Protein AF-A0A6B3I9L2-F1 (afdb_monomer_lite)

Sequence (89 aa):
LEGAGVTELPTGWGAPEPGAAATAARTGLRVAMAELVALFDTPFLAQTGLVEARVVRRALRGAADGDPLPVDGLTQLVSVELWLRRLAT

Secondary structure (DSSP, 8-state):
-GGGT---PPTTTTPPPTTHHHHHHHHHHHHTHHHHHHHTSS-HHHHTTSS-HHHHHHHHHHHHHT-S--HHHHHHHHHHHHHHHHH--

Foldseek 3Di:
DVVVVCPDDPPCVVPDDVCPVLVVLLVVLVVCLVVVLVLLPPFPCVVVVNDDSVVLNVLSVCSNVPNPDDSVVNVVVSVVSVVVVVVVD

pLDDT: mean 91.02, std 8.09, range [59.19, 98.0]

Radius of gyration: 18.61 Å; chains: 1; bounding box: 39×41×43 Å

Structure (mmCIF, N/CA/C/O backbone):
data_AF-A0A6B3I9L2-F1
#
_entry.id   AF-A0A6B3I9L2-F1
#
loop_
_atom_site.group_PDB
_atom_site.id
_atom_site.type_symbol
_atom_site.label_atom_id
_atom_site.label_alt_id
_atom_site.label_comp_id
_atom_site.label_asym_id
_atom_site.label_entity_id
_atom_site.label_seq_id
_atom_site.pdbx_PDB_ins_code
_atom_site.Cartn_x
_atom_site.Cartn_y
_atom_site.Cartn_z
_atom_site.occupancy
_atom_site.B_iso_or_equiv
_atom_site.auth_seq_id
_atom_site.auth_comp_id
_atom_site.auth_asym_id
_atom_site.auth_atom_id
_atom_site.pdbx_PDB_model_num
ATOM 1 N N . LEU A 1 1 ? 26.372 -23.604 -13.449 1.00 60.56 1 LEU A N 1
ATOM 2 C CA . LEU A 1 1 ? 25.887 -23.512 -14.847 1.00 60.56 1 LEU A CA 1
ATOM 3 C C . LEU A 1 1 ? 26.727 -24.376 -15.795 1.00 60.56 1 LEU A C 1
ATOM 5 O O . LEU A 1 1 ? 26.143 -24.985 -16.679 1.00 60.56 1 LEU A O 1
ATOM 9 N N . GLU A 1 2 ? 28.027 -24.569 -15.537 1.00 59.19 2 GLU A N 1
ATOM 10 C CA . GLU A 1 2 ? 28.867 -25.548 -16.262 1.00 59.19 2 GLU A CA 1
ATOM 11 C C . GLU A 1 2 ? 28.338 -26.994 -16.186 1.00 59.19 2 GLU A C 1
ATOM 13 O O . GLU A 1 2 ? 28.298 -27.690 -17.194 1.00 59.19 2 GLU A O 1
ATOM 18 N N . GLY A 1 3 ? 27.807 -27.424 -15.032 1.00 69.06 3 GLY A N 1
ATOM 19 C CA . GLY A 1 3 ? 27.143 -28.733 -14.886 1.00 69.06 3 GLY A CA 1
ATOM 20 C C . GLY A 1 3 ? 25.812 -28.884 -15.645 1.00 69.06 3 GLY A C 1
ATOM 21 O O . GLY A 1 3 ? 25.284 -29.986 -15.723 1.00 69.06 3 GLY A O 1
ATOM 22 N N . ALA A 1 4 ? 25.278 -27.794 -16.211 1.00 77.50 4 ALA A N 1
ATOM 23 C CA . ALA A 1 4 ? 24.119 -27.791 -17.109 1.00 77.50 4 ALA A CA 1
ATOM 24 C C . ALA A 1 4 ? 24.528 -27.637 -18.591 1.00 77.50 4 ALA A C 1
ATOM 26 O O . ALA A 1 4 ? 23.666 -27.441 -19.443 1.00 77.50 4 ALA A O 1
ATOM 27 N N . GLY A 1 5 ? 25.831 -27.694 -18.903 1.00 78.50 5 GLY A N 1
ATOM 28 C CA . GLY A 1 5 ? 26.364 -27.550 -20.261 1.00 78.50 5 GLY A CA 1
ATOM 29 C C . GLY A 1 5 ? 26.483 -26.108 -20.766 1.00 78.50 5 GLY A C 1
ATOM 30 O O . GLY A 1 5 ? 26.828 -25.904 -21.926 1.00 78.50 5 GLY A O 1
ATOM 31 N N . VAL A 1 6 ? 26.227 -25.098 -19.926 1.00 76.25 6 VAL A N 1
ATOM 32 C CA . VAL A 1 6 ? 26.370 -23.684 -20.311 1.00 76.25 6 VAL A CA 1
ATOM 33 C C . VAL A 1 6 ? 27.832 -23.273 -20.151 1.00 76.25 6 VAL A C 1
ATOM 35 O O . VAL A 1 6 ? 28.306 -23.104 -19.028 1.00 76.25 6 VAL A O 1
ATOM 38 N N . THR A 1 7 ? 28.540 -23.167 -21.278 1.00 79.44 7 THR A N 1
ATOM 39 C CA . THR A 1 7 ? 29.990 -22.904 -21.347 1.00 79.44 7 THR A CA 1
ATOM 40 C C . THR A 1 7 ? 30.323 -21.412 -21.377 1.00 79.44 7 THR A C 1
ATOM 42 O O . THR A 1 7 ? 31.335 -21.010 -20.821 1.00 79.44 7 THR A O 1
ATOM 45 N N . GLU A 1 8 ? 29.446 -20.584 -21.948 1.00 82.75 8 GLU A N 1
ATOM 46 C CA . GLU A 1 8 ? 29.492 -19.123 -21.832 1.00 82.75 8 GLU A CA 1
ATOM 47 C C . GLU A 1 8 ? 28.072 -18.550 -21.744 1.00 82.75 8 GLU A C 1
ATOM 49 O O . GLU A 1 8 ? 27.118 -19.100 -22.299 1.00 82.75 8 GLU A O 1
ATOM 54 N N . LEU A 1 9 ? 27.932 -17.439 -21.020 1.00 81.50 9 LEU A N 1
ATOM 55 C CA . LEU A 1 9 ? 26.693 -16.667 -20.931 1.00 81.50 9 LEU A CA 1
ATOM 56 C C . LEU A 1 9 ? 26.739 -15.542 -21.981 1.00 81.50 9 LEU A C 1
ATOM 58 O O . LEU A 1 9 ? 27.788 -14.907 -22.104 1.00 81.50 9 LEU A O 1
ATOM 62 N N . PRO A 1 10 ? 25.643 -15.230 -22.705 1.00 84.00 10 PRO A N 1
ATOM 63 C CA . PRO A 1 10 ? 25.629 -14.084 -23.599 1.00 84.00 10 PRO A CA 1
ATOM 64 C C . PRO A 1 10 ? 25.913 -12.777 -22.860 1.00 84.00 10 PRO A C 1
ATOM 66 O O . PRO A 1 10 ? 25.558 -12.606 -21.688 1.00 84.00 10 PRO A O 1
ATOM 69 N N . THR A 1 11 ? 26.515 -11.832 -23.578 1.00 83.81 11 THR A N 1
ATOM 70 C CA . THR A 1 11 ? 26.783 -10.484 -23.076 1.00 83.81 11 THR A CA 1
ATOM 71 C C . THR A 1 11 ? 25.502 -9.865 -22.519 1.00 83.81 11 THR A C 1
ATOM 73 O O . THR A 1 11 ? 24.498 -9.766 -23.221 1.00 83.81 11 THR A O 1
ATOM 76 N N . GLY A 1 12 ? 25.539 -9.447 -21.252 1.00 81.44 12 GLY A N 1
ATOM 77 C CA . GLY A 1 12 ? 24.387 -8.854 -20.570 1.00 81.44 12 GLY A CA 1
ATOM 78 C C . GLY A 1 12 ? 23.491 -9.840 -19.812 1.00 81.44 12 GLY A C 1
ATOM 79 O O . GLY A 1 12 ? 22.504 -9.400 -19.225 1.00 81.44 12 GLY A O 1
ATOM 80 N N . TRP A 1 13 ? 23.813 -11.141 -19.745 1.00 83.38 13 TRP A N 1
ATOM 81 C CA . TRP A 1 13 ? 23.071 -12.064 -18.874 1.00 83.38 13 TRP A CA 1
ATOM 82 C C . TRP A 1 13 ? 23.145 -11.590 -17.418 1.00 83.38 13 TRP A C 1
ATOM 84 O O . TRP A 1 13 ? 24.217 -11.508 -16.823 1.00 83.38 13 TRP A O 1
ATOM 94 N N . GLY A 1 14 ? 21.982 -11.291 -16.835 1.00 81.69 14 GLY A N 1
ATOM 95 C CA . GLY A 1 14 ? 21.870 -10.857 -15.442 1.00 81.69 14 GLY A CA 1
ATOM 96 C C . GLY A 1 14 ? 22.202 -9.381 -15.236 1.00 81.69 14 GLY A C 1
ATOM 97 O O . GLY A 1 14 ? 22.163 -8.913 -14.099 1.00 81.69 14 GLY A O 1
ATOM 98 N N . ALA A 1 15 ? 22.492 -8.637 -16.311 1.00 86.19 15 ALA A N 1
ATOM 99 C CA . ALA A 1 15 ? 22.597 -7.191 -16.233 1.00 86.19 15 ALA A CA 1
ATOM 100 C C . ALA A 1 15 ? 21.226 -6.604 -15.847 1.00 86.19 15 ALA A C 1
A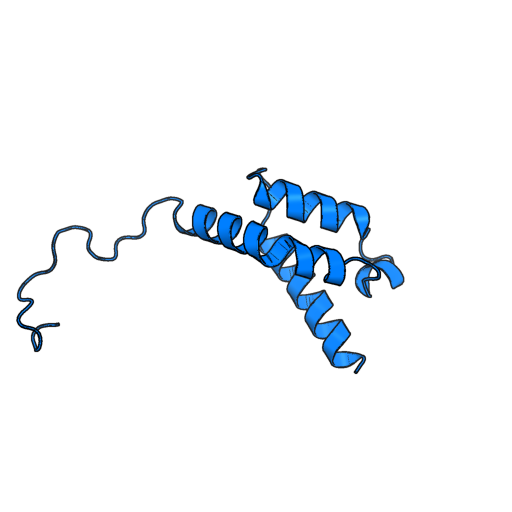TOM 102 O O . ALA A 1 15 ? 20.206 -6.998 -16.422 1.00 86.19 15 ALA A O 1
ATOM 103 N N . PRO A 1 16 ? 21.169 -5.685 -14.868 1.00 80.06 16 PRO A N 1
ATOM 104 C CA . PRO A 1 16 ? 19.918 -5.054 -14.488 1.00 80.06 16 PRO A CA 1
ATOM 105 C C . PRO A 1 16 ? 19.397 -4.195 -15.644 1.00 80.06 16 PRO A C 1
ATOM 107 O O . PRO A 1 16 ? 20.060 -3.261 -16.088 1.00 80.06 16 PRO A O 1
ATOM 110 N N . GLU A 1 17 ? 18.184 -4.499 -16.098 1.00 83.25 17 GLU A N 1
ATOM 111 C CA . GLU A 1 17 ? 17.431 -3.657 -17.028 1.00 83.25 17 GLU A CA 1
ATOM 112 C C . GLU A 1 17 ? 17.072 -2.325 -16.338 1.00 83.25 17 GLU A C 1
ATOM 114 O O . GLU A 1 17 ? 16.401 -2.333 -15.290 1.00 83.25 17 GLU A O 1
ATOM 119 N N . PRO A 1 18 ? 17.497 -1.168 -16.882 1.00 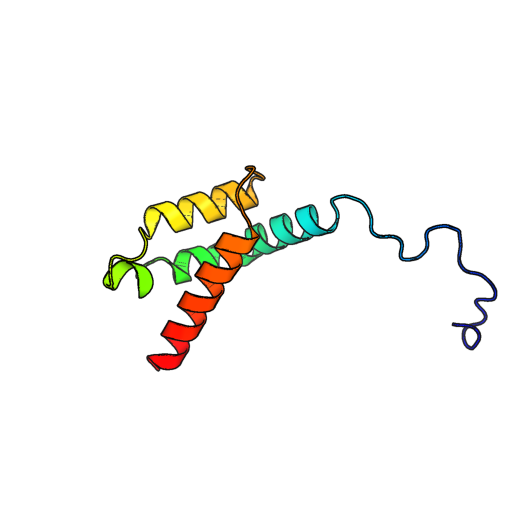82.50 18 PRO A N 1
ATOM 120 C CA . PRO A 1 18 ? 17.155 0.131 -16.319 1.00 82.50 18 PRO A CA 1
ATOM 121 C C . PRO A 1 18 ? 15.636 0.295 -16.188 1.00 82.50 18 PRO A C 1
ATOM 123 O O . PRO A 1 18 ? 14.887 0.186 -17.152 1.00 82.50 18 PRO A O 1
ATOM 126 N N . GLY A 1 19 ? 15.154 0.560 -14.972 1.00 83.44 19 GLY A N 1
ATOM 127 C CA . GLY A 1 19 ? 13.724 0.759 -14.714 1.00 83.44 19 GLY A CA 1
ATOM 128 C C . GLY A 1 19 ? 12.889 -0.520 -14.558 1.00 83.44 19 GLY A C 1
ATOM 129 O O . GLY A 1 19 ? 11.696 -0.414 -14.246 1.00 83.44 19 GLY A O 1
ATOM 130 N N . ALA A 1 20 ? 13.480 -1.717 -14.673 1.00 87.19 20 ALA A N 1
ATOM 131 C CA . ALA A 1 20 ? 12.787 -2.974 -14.374 1.00 87.19 20 ALA A CA 1
ATOM 132 C C . ALA A 1 20 ? 12.279 -3.010 -12.923 1.00 87.19 20 ALA A C 1
ATOM 134 O O . ALA A 1 20 ? 11.115 -3.327 -12.682 1.00 87.19 20 ALA A O 1
ATOM 135 N N . ALA A 1 21 ? 13.107 -2.577 -11.965 1.00 86.38 21 ALA A N 1
ATOM 136 C CA . ALA A 1 21 ? 12.731 -2.491 -10.552 1.00 86.38 21 ALA A CA 1
ATOM 137 C C . ALA A 1 21 ? 11.542 -1.542 -10.314 1.00 86.38 21 ALA A C 1
ATOM 139 O 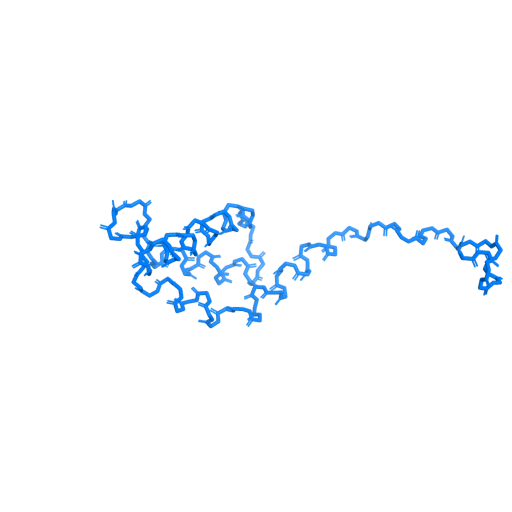O . ALA A 1 21 ? 10.583 -1.905 -9.637 1.00 86.38 21 ALA A O 1
ATOM 140 N N . ALA A 1 22 ? 11.551 -0.355 -10.932 1.00 87.69 22 ALA A N 1
ATOM 141 C CA . ALA A 1 22 ? 10.450 0.603 -10.818 1.00 87.69 22 ALA A CA 1
ATOM 142 C C . ALA A 1 22 ? 9.146 0.058 -11.426 1.00 87.69 22 ALA A C 1
ATOM 144 O O . ALA A 1 22 ? 8.058 0.286 -10.899 1.00 87.69 22 ALA A O 1
ATOM 145 N N . THR A 1 23 ? 9.243 -0.688 -12.529 1.00 90.88 23 THR A N 1
ATOM 146 C CA . THR A 1 23 ? 8.086 -1.318 -13.181 1.00 90.88 23 THR A CA 1
ATOM 147 C C . THR A 1 23 ? 7.525 -2.473 -12.353 1.00 90.88 23 THR A C 1
ATOM 149 O O . THR A 1 23 ? 6.303 -2.580 -12.205 1.00 90.88 23 THR A O 1
ATOM 152 N N . ALA A 1 24 ? 8.393 -3.292 -11.756 1.00 91.50 24 ALA A N 1
ATOM 153 C CA . ALA A 1 24 ? 8.001 -4.341 -10.822 1.00 91.50 24 ALA A CA 1
ATOM 154 C C . ALA A 1 24 ? 7.314 -3.753 -9.579 1.00 91.50 24 ALA A C 1
ATOM 156 O O . ALA A 1 24 ? 6.225 -4.200 -9.224 1.00 91.50 24 ALA A O 1
ATOM 157 N N . ALA A 1 25 ? 7.879 -2.695 -8.985 1.00 90.50 25 ALA A N 1
ATOM 158 C CA . ALA A 1 25 ? 7.300 -2.007 -7.832 1.00 90.50 25 ALA A CA 1
ATOM 159 C C . ALA A 1 25 ? 5.896 -1.456 -8.132 1.00 90.50 25 ALA A C 1
ATOM 161 O O . ALA A 1 25 ? 4.953 -1.741 -7.396 1.00 90.50 25 ALA A O 1
ATOM 162 N N . ARG A 1 26 ? 5.721 -0.745 -9.256 1.00 93.38 26 ARG A N 1
ATOM 163 C CA . ARG A 1 26 ? 4.405 -0.248 -9.702 1.00 93.38 26 ARG A CA 1
ATOM 164 C C . ARG A 1 26 ? 3.393 -1.374 -9.897 1.00 93.38 26 ARG A C 1
ATOM 166 O O . ARG A 1 26 ? 2.233 -1.244 -9.518 1.00 93.38 26 ARG A O 1
ATOM 173 N N . THR A 1 27 ? 3.830 -2.484 -10.484 1.00 95.12 27 THR A N 1
ATOM 174 C CA . THR A 1 27 ? 2.968 -3.649 -10.715 1.00 95.12 27 THR A CA 1
ATOM 175 C C . THR A 1 27 ? 2.540 -4.285 -9.397 1.00 95.12 27 THR A C 1
ATOM 177 O O . THR A 1 27 ? 1.345 -4.483 -9.189 1.00 95.12 27 THR A O 1
ATOM 180 N N . GLY A 1 28 ? 3.478 -4.524 -8.478 1.00 93.69 28 GLY A N 1
ATOM 181 C CA . GLY A 1 28 ? 3.173 -5.034 -7.141 1.00 93.69 28 GLY A CA 1
ATOM 182 C C . GLY A 1 28 ? 2.223 -4.116 -6.372 1.00 93.69 28 GLY A C 1
ATOM 183 O O . GLY A 1 28 ? 1.266 -4.589 -5.767 1.00 93.69 28 GLY A O 1
ATOM 184 N N . LEU A 1 29 ? 2.414 -2.799 -6.477 1.00 94.69 29 LEU A N 1
ATOM 185 C CA . LEU A 1 29 ? 1.552 -1.814 -5.832 1.00 94.69 29 LEU A CA 1
ATOM 186 C C . LEU A 1 29 ? 0.113 -1.848 -6.367 1.00 94.69 29 LEU A C 1
ATOM 188 O O . LEU A 1 29 ? -0.827 -1.773 -5.581 1.00 94.69 29 LEU A O 1
ATOM 192 N N . ARG A 1 30 ? -0.077 -2.017 -7.685 1.00 96.25 30 ARG A N 1
ATOM 193 C CA . ARG A 1 30 ? -1.415 -2.206 -8.278 1.00 96.25 30 ARG A CA 1
ATOM 194 C C . ARG A 1 30 ? -2.077 -3.493 -7.798 1.00 96.25 30 ARG A C 1
ATOM 196 O O . ARG A 1 30 ? -3.263 -3.470 -7.489 1.00 96.25 30 ARG A O 1
ATOM 203 N N . VAL A 1 31 ? -1.317 -4.586 -7.712 1.00 98.00 31 VAL A N 1
ATOM 204 C CA . VAL A 1 31 ? -1.818 -5.882 -7.227 1.00 98.00 31 VAL A CA 1
ATOM 205 C C . VAL A 1 31 ? -2.251 -5.790 -5.761 1.00 98.00 31 VAL A C 1
ATOM 207 O O . VAL A 1 31 ? -3.345 -6.225 -5.421 1.00 98.00 31 VAL A O 1
ATOM 210 N N . ALA A 1 32 ? -1.440 -5.166 -4.906 1.00 96.88 32 ALA A N 1
ATOM 211 C CA . ALA A 1 32 ? -1.698 -5.059 -3.469 1.00 96.88 32 ALA A CA 1
ATOM 212 C C . ALA A 1 32 ? -2.642 -3.902 -3.077 1.00 96.88 32 ALA A C 1
ATOM 214 O O . ALA A 1 32 ? -2.912 -3.699 -1.894 1.00 96.88 32 ALA A O 1
ATOM 215 N N . MET A 1 33 ? -3.142 -3.111 -4.035 1.00 97.00 33 MET A N 1
ATOM 216 C CA . MET A 1 33 ? -3.812 -1.835 -3.750 1.00 97.00 33 MET A CA 1
ATOM 217 C C . MET A 1 33 ? -5.021 -1.973 -2.818 1.00 97.00 33 MET A C 1
ATOM 219 O O . MET A 1 33 ? -5.209 -1.140 -1.934 1.00 97.00 33 MET A O 1
ATOM 223 N N . ALA A 1 34 ? -5.838 -3.014 -2.996 1.00 97.06 34 ALA A N 1
ATOM 224 C CA . ALA A 1 34 ? -7.012 -3.238 -2.153 1.00 97.06 34 ALA A CA 1
ATOM 225 C C . ALA A 1 34 ? -6.620 -3.479 -0.684 1.00 97.06 34 ALA A C 1
ATOM 227 O O . ALA A 1 34 ? -7.182 -2.855 0.215 1.00 97.06 34 ALA A O 1
ATOM 228 N N . GLU A 1 35 ? -5.610 -4.320 -0.449 1.00 96.88 35 GLU A N 1
ATOM 229 C CA . GLU A 1 35 ? -5.089 -4.618 0.889 1.00 96.88 35 GLU A CA 1
ATOM 230 C C . GLU A 1 35 ? -4.434 -3.391 1.523 1.00 96.88 35 GLU A C 1
ATOM 232 O O .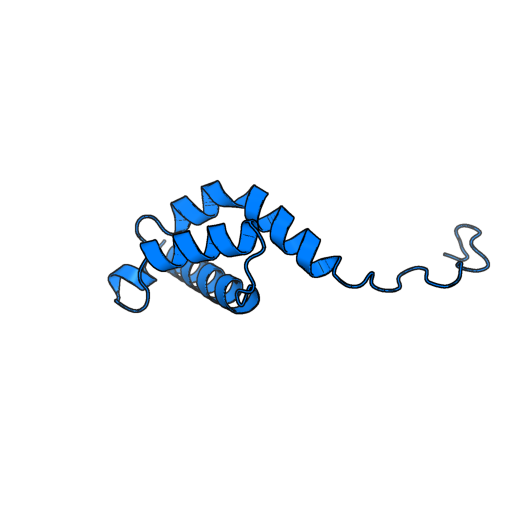 GLU A 1 35 ? -4.660 -3.098 2.695 1.00 96.88 35 GLU A O 1
ATOM 237 N N . LEU A 1 36 ? -3.674 -2.622 0.742 1.00 96.44 36 LEU A N 1
ATOM 238 C CA . LEU A 1 36 ? -3.036 -1.396 1.215 1.00 96.44 36 LEU A CA 1
ATOM 239 C C . LEU A 1 36 ? -4.059 -0.305 1.548 1.00 96.44 36 LEU A C 1
ATOM 241 O O . LEU A 1 36 ? -3.895 0.412 2.530 1.00 96.44 36 LEU A O 1
ATOM 245 N N . VAL A 1 37 ? -5.138 -0.174 0.777 1.00 95.06 37 VAL A N 1
ATOM 246 C CA . VAL A 1 37 ? -6.233 0.742 1.123 1.00 95.06 37 VAL A CA 1
ATOM 247 C C . VAL A 1 37 ? -6.878 0.323 2.444 1.00 95.06 37 VAL A C 1
ATOM 249 O O . VAL A 1 37 ? -6.998 1.172 3.325 1.00 95.06 37 VAL A O 1
ATOM 252 N N . ALA A 1 38 ? -7.187 -0.966 2.618 1.00 96.00 38 ALA A N 1
ATOM 253 C CA . ALA A 1 38 ? -7.753 -1.500 3.859 1.00 96.00 38 ALA A CA 1
ATOM 254 C C . ALA A 1 38 ? -6.806 -1.333 5.066 1.00 96.00 38 ALA A C 1
ATOM 256 O O . ALA A 1 38 ? -7.231 -1.027 6.186 1.00 96.00 38 ALA A O 1
ATOM 257 N N . LEU A 1 39 ? -5.495 -1.468 4.848 1.00 95.88 39 LEU A N 1
ATOM 258 C CA . LEU A 1 39 ? -4.467 -1.203 5.856 1.00 95.88 39 LEU A CA 1
ATOM 259 C C . LEU A 1 39 ? -4.524 0.250 6.359 1.00 95.88 39 LEU A C 1
ATOM 261 O O . LEU A 1 39 ? -4.315 0.509 7.544 1.00 95.88 39 LEU A O 1
ATOM 265 N N . PHE A 1 40 ? -4.863 1.194 5.484 1.00 96.75 40 PHE A N 1
ATOM 266 C CA . PHE A 1 40 ? -4.968 2.611 5.818 1.00 96.75 40 PHE A CA 1
ATOM 267 C C . PHE A 1 40 ? -6.404 3.100 6.016 1.00 96.75 40 PHE A C 1
ATOM 269 O O . PHE A 1 40 ? -6.610 4.309 5.975 1.00 96.75 40 PHE A O 1
ATOM 276 N N . ASP A 1 41 ? -7.396 2.240 6.262 1.00 95.38 41 ASP A N 1
ATOM 277 C CA . ASP A 1 41 ? -8.757 2.700 6.585 1.00 95.38 41 ASP A CA 1
ATOM 278 C C . ASP A 1 41 ? -8.821 3.381 7.962 1.00 95.38 41 ASP A C 1
ATOM 280 O O . ASP A 1 41 ? -9.262 4.528 8.062 1.00 95.38 41 ASP A O 1
ATOM 284 N N . THR A 1 42 ? -8.281 2.730 8.996 1.00 95.12 42 THR A N 1
ATOM 285 C CA . THR A 1 42 ? -8.132 3.266 10.365 1.00 95.12 42 THR A CA 1
ATOM 286 C C . THR A 1 42 ? -6.706 3.054 10.893 1.00 95.12 42 THR A C 1
ATOM 288 O O . THR A 1 42 ? -6.507 2.307 11.853 1.00 95.12 42 THR A O 1
ATOM 291 N N . PRO A 1 43 ? -5.686 3.660 10.260 1.00 96.25 43 PRO A N 1
ATOM 292 C CA . PRO A 1 43 ? -4.294 3.352 10.560 1.00 96.25 43 PRO A CA 1
ATOM 293 C C . PRO A 1 43 ? -3.890 3.911 11.926 1.00 96.25 43 PRO A C 1
ATOM 295 O O . PRO A 1 43 ? -4.264 5.037 12.271 1.00 96.25 43 PRO A O 1
ATOM 298 N N . PHE A 1 44 ? -3.098 3.154 12.686 1.00 96.56 44 PHE A N 1
ATOM 299 C CA . PHE A 1 44 ? -2.572 3.584 13.987 1.00 96.56 44 PHE A CA 1
ATOM 300 C C . PHE A 1 44 ? -1.798 4.896 13.868 1.00 96.56 44 PHE A C 1
ATOM 302 O O . PHE A 1 44 ? -1.969 5.796 14.689 1.00 96.56 44 PHE A O 1
ATOM 309 N N . LEU A 1 45 ? -1.020 5.048 12.795 1.00 96.19 45 LEU A N 1
ATOM 310 C CA . LEU A 1 45 ? -0.275 6.278 12.526 1.00 96.19 45 LEU A CA 1
ATOM 311 C C . LEU A 1 45 ? -1.175 7.518 12.366 1.00 96.19 45 LEU A C 1
ATOM 313 O O . LEU A 1 45 ? -0.742 8.627 12.670 1.00 96.19 45 LEU A O 1
ATOM 317 N N . ALA A 1 46 ? -2.422 7.370 11.902 1.00 97.19 46 ALA A N 1
ATOM 318 C CA . ALA A 1 46 ? -3.351 8.504 11.844 1.00 97.19 46 ALA A CA 1
ATOM 319 C C . ALA A 1 46 ? -4.018 8.777 13.193 1.00 97.19 46 ALA A C 1
ATOM 321 O O . ALA A 1 46 ? -4.283 9.9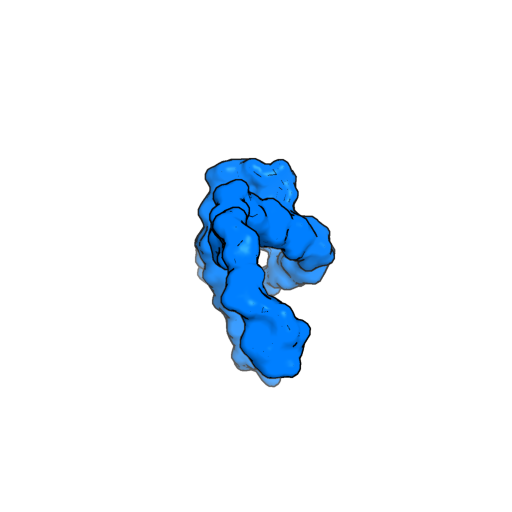32 13.517 1.00 97.19 46 ALA A O 1
ATOM 322 N N . GLN A 1 47 ? -4.254 7.739 13.997 1.00 95.62 47 GLN A N 1
ATOM 323 C CA . GLN A 1 47 ? -4.807 7.889 15.347 1.00 95.62 47 GLN A CA 1
ATOM 324 C C . GLN A 1 47 ? -3.859 8.672 16.268 1.00 95.62 47 GLN A C 1
ATOM 326 O O . GLN A 1 47 ? -4.312 9.390 17.154 1.00 95.62 47 GLN A O 1
ATOM 331 N N . THR A 1 48 ? -2.550 8.584 16.026 1.00 95.12 48 THR A N 1
ATOM 332 C CA . THR A 1 48 ? -1.519 9.354 16.740 1.00 95.12 48 THR A CA 1
ATOM 333 C C . THR A 1 48 ? -1.222 10.719 16.111 1.00 95.12 48 THR A C 1
ATOM 335 O O . THR A 1 48 ? -0.388 11.458 16.627 1.00 95.12 48 THR A O 1
ATOM 338 N N . GLY A 1 49 ? -1.882 11.071 15.002 1.00 95.62 49 GLY A N 1
ATOM 339 C CA . GLY A 1 49 ? -1.666 12.333 14.290 1.00 95.62 49 GLY A CA 1
ATOM 340 C C . GLY A 1 49 ? -0.355 12.412 13.498 1.00 95.62 49 GLY A C 1
ATOM 341 O O . GLY A 1 49 ? 0.005 13.496 13.047 1.00 95.62 49 GLY A O 1
ATOM 342 N N . LEU A 1 50 ? 0.359 11.295 13.306 1.00 96.12 50 LEU A N 1
ATOM 343 C CA . LEU A 1 50 ? 1.625 11.265 12.562 1.00 96.12 50 LEU A CA 1
ATOM 344 C C . LEU A 1 50 ? 1.423 11.339 11.046 1.00 96.12 50 LEU A C 1
ATOM 346 O O . LEU A 1 50 ? 2.294 11.832 10.331 1.00 96.12 50 LEU A O 1
ATOM 350 N N . VAL A 1 51 ? 0.296 10.829 10.541 1.00 96.69 51 VAL A N 1
ATOM 351 C CA . VAL A 1 51 ? -0.020 10.830 9.107 1.00 96.69 51 VAL A CA 1
ATOM 352 C C . VAL A 1 51 ? -1.500 11.090 8.859 1.00 96.69 51 VAL A C 1
ATOM 354 O O . VAL A 1 51 ? -2.363 10.766 9.672 1.00 96.69 51 VAL A O 1
ATOM 357 N N . GLU A 1 52 ? -1.820 11.586 7.668 1.00 96.94 52 GLU A N 1
ATOM 358 C CA . GLU A 1 52 ? -3.197 11.646 7.190 1.00 96.94 52 GLU A CA 1
ATOM 359 C C . GLU A 1 52 ? -3.528 10.426 6.323 1.00 96.94 52 GLU A C 1
ATOM 361 O O . GLU A 1 52 ? -3.023 10.288 5.207 1.00 96.94 52 GLU A O 1
ATOM 366 N N . ALA A 1 53 ? -4.451 9.575 6.781 1.00 96.31 53 ALA A N 1
ATOM 367 C CA . ALA A 1 53 ? -4.833 8.345 6.076 1.00 96.31 53 ALA A CA 1
ATOM 368 C C . ALA A 1 53 ? -5.233 8.585 4.605 1.00 96.31 53 ALA A C 1
ATOM 370 O O . ALA A 1 53 ? -4.831 7.853 3.700 1.00 96.31 53 ALA A O 1
ATOM 371 N N . ARG A 1 54 ? -5.978 9.666 4.333 1.00 96.69 54 ARG A N 1
ATOM 372 C CA . ARG A 1 54 ? -6.376 10.052 2.967 1.00 96.69 54 ARG A CA 1
ATOM 373 C C . ARG A 1 54 ? -5.183 10.400 2.070 1.00 96.69 54 ARG A C 1
ATOM 375 O O . ARG A 1 54 ? -5.213 10.079 0.885 1.00 96.69 54 ARG A O 1
ATOM 382 N N . VAL A 1 55 ? -4.156 11.046 2.628 1.00 96.88 55 VAL A N 1
ATOM 383 C CA . VAL A 1 55 ? -2.959 11.477 1.894 1.00 96.88 55 VAL A CA 1
ATOM 384 C C . VAL A 1 55 ? -2.125 10.256 1.542 1.00 96.88 55 VAL A C 1
ATOM 386 O O . VAL A 1 55 ? -1.729 10.112 0.390 1.00 96.88 55 VAL A O 1
ATOM 389 N N . VAL A 1 56 ? -1.961 9.327 2.487 1.00 96.62 56 VAL A N 1
ATOM 390 C CA . VAL A 1 56 ? -1.264 8.058 2.243 1.00 96.62 56 VAL A CA 1
ATOM 391 C C . VAL A 1 56 ? -1.973 7.248 1.155 1.00 96.62 56 VAL A C 1
ATOM 393 O O . VAL A 1 56 ? -1.339 6.856 0.180 1.00 96.62 56 VAL A O 1
ATOM 396 N N . ARG A 1 57 ? -3.301 7.073 1.238 1.00 96.62 57 ARG A N 1
ATOM 397 C CA . ARG A 1 57 ? -4.072 6.368 0.193 1.00 96.62 57 ARG A CA 1
ATOM 398 C C . ARG A 1 57 ? -3.951 7.030 -1.181 1.00 96.62 57 ARG A C 1
ATOM 400 O O . ARG A 1 57 ? -3.878 6.333 -2.190 1.00 96.62 57 ARG A O 1
ATOM 407 N N . ARG A 1 58 ? -3.927 8.366 -1.240 1.00 97.00 58 ARG A N 1
ATOM 408 C CA . ARG A 1 58 ? -3.698 9.102 -2.492 1.00 97.00 58 ARG A CA 1
ATOM 409 C C . ARG A 1 58 ? -2.290 8.856 -3.031 1.00 97.00 58 ARG A C 1
ATOM 411 O O . ARG A 1 58 ? -2.155 8.598 -4.220 1.00 97.00 58 ARG A O 1
ATOM 418 N N . ALA A 1 59 ? -1.275 8.908 -2.174 1.00 96.25 59 ALA A N 1
ATOM 419 C CA . ALA A 1 59 ? 0.113 8.691 -2.564 1.00 96.25 59 ALA A CA 1
ATOM 420 C C . ALA A 1 59 ? 0.357 7.258 -3.064 1.00 96.25 59 ALA A C 1
ATOM 422 O O . ALA A 1 59 ? 1.048 7.077 -4.058 1.00 96.25 59 ALA A O 1
ATOM 423 N N . LEU A 1 60 ? -0.264 6.251 -2.439 1.00 95.81 60 LEU A N 1
ATOM 424 C CA . LEU A 1 60 ? -0.207 4.862 -2.907 1.00 95.81 60 LEU A CA 1
ATOM 425 C C . LEU A 1 60 ? -0.811 4.717 -4.310 1.00 95.81 60 LEU A C 1
AT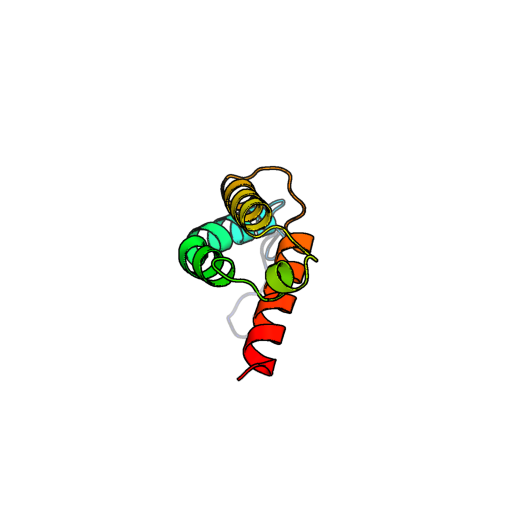OM 427 O O . LEU A 1 60 ? -0.198 4.100 -5.176 1.00 95.81 60 LEU A O 1
ATOM 431 N N . ARG A 1 61 ? -1.979 5.319 -4.570 1.00 95.69 61 ARG A N 1
ATOM 432 C CA . ARG A 1 61 ? -2.583 5.301 -5.914 1.00 95.69 61 ARG A CA 1
ATOM 433 C C . ARG A 1 61 ? -1.714 6.022 -6.942 1.00 95.69 61 ARG A C 1
ATOM 435 O O . ARG A 1 61 ? -1.390 5.424 -7.958 1.00 95.69 61 ARG A O 1
ATOM 442 N N . GLY A 1 62 ? -1.246 7.230 -6.628 1.00 96.50 62 GLY A N 1
ATOM 443 C CA . GLY A 1 62 ? -0.351 7.981 -7.513 1.00 96.50 62 GLY A CA 1
ATOM 444 C C . GLY A 1 62 ? 0.932 7.212 -7.839 1.00 96.50 62 GLY A C 1
ATOM 445 O O . GLY A 1 62 ? 1.325 7.099 -8.996 1.00 96.50 62 GLY A O 1
ATOM 446 N N . ALA A 1 63 ? 1.550 6.574 -6.842 1.00 94.56 63 ALA A N 1
ATOM 447 C CA . ALA A 1 63 ? 2.731 5.745 -7.064 1.00 94.56 63 ALA A CA 1
ATOM 448 C C . ALA A 1 63 ? 2.432 4.524 -7.957 1.00 94.56 63 ALA A C 1
ATOM 450 O O . ALA A 1 63 ? 3.290 4.115 -8.736 1.00 94.56 63 ALA A O 1
ATOM 451 N N . ALA A 1 64 ? 1.222 3.957 -7.897 1.00 94.56 64 ALA A N 1
ATOM 452 C CA . ALA A 1 64 ? 0.802 2.844 -8.754 1.00 94.56 64 ALA A CA 1
ATOM 453 C C . ALA A 1 64 ? 0.567 3.283 -10.212 1.00 94.56 64 ALA A C 1
ATOM 455 O O . ALA A 1 64 ? 0.857 2.526 -11.153 1.00 94.56 64 ALA A O 1
ATOM 456 N N . ASP A 1 65 ? 0.089 4.516 -10.377 1.00 95.00 65 ASP A N 1
ATOM 457 C CA . ASP A 1 65 ? -0.120 5.194 -11.659 1.00 95.00 65 ASP A CA 1
ATOM 458 C C . ASP A 1 65 ? 1.201 5.699 -12.269 1.00 95.00 65 ASP A C 1
ATOM 460 O O . ASP A 1 65 ? 1.299 5.899 -13.479 1.00 95.00 65 ASP A O 1
ATOM 464 N N . GLY A 1 66 ? 2.261 5.782 -11.460 1.00 93.06 66 GLY A N 1
ATOM 465 C CA . GLY A 1 66 ? 3.610 6.150 -11.885 1.00 93.06 66 GLY A CA 1
ATOM 466 C C . GLY A 1 66 ? 3.971 7.610 -11.669 1.00 93.06 66 GLY A C 1
ATOM 467 O O . GLY A 1 66 ? 4.930 8.086 -12.279 1.00 93.06 66 GLY A O 1
ATOM 468 N N . ASP A 1 67 ? 3.262 8.290 -10.771 1.00 94.88 67 ASP A N 1
ATOM 469 C CA . ASP A 1 67 ? 3.667 9.599 -10.277 1.00 94.88 67 ASP A CA 1
ATOM 470 C C . ASP A 1 67 ? 5.090 9.539 -9.686 1.00 94.88 67 ASP A C 1
ATOM 472 O O . ASP A 1 67 ? 5.467 8.531 -9.073 1.00 94.88 67 ASP A O 1
ATOM 476 N N . PRO A 1 68 ? 5.885 10.620 -9.812 1.00 89.44 68 PRO A N 1
ATOM 477 C CA . PRO A 1 68 ? 7.252 10.696 -9.299 1.00 89.44 68 PRO A CA 1
ATOM 478 C C . PRO A 1 68 ? 7.260 10.891 -7.773 1.00 89.44 68 PRO A C 1
ATOM 480 O O . PRO A 1 68 ? 7.678 11.923 -7.250 1.00 89.44 68 PRO A O 1
ATOM 483 N N . LEU A 1 69 ? 6.755 9.894 -7.050 1.00 89.44 69 LEU A N 1
ATOM 484 C CA . LEU A 1 69 ? 6.675 9.858 -5.596 1.00 89.44 69 LEU A CA 1
ATOM 485 C C . LEU A 1 69 ? 7.789 8.976 -5.011 1.00 89.44 69 LEU A C 1
ATOM 487 O O . LEU A 1 69 ? 8.207 8.002 -5.642 1.00 89.44 69 LEU A O 1
ATOM 491 N N . PRO A 1 70 ? 8.257 9.265 -3.784 1.00 89.19 70 PRO A N 1
ATOM 492 C CA . PRO A 1 70 ? 9.270 8.453 -3.116 1.00 89.19 70 PRO A CA 1
ATOM 493 C C . PRO A 1 70 ? 8.674 7.114 -2.648 1.00 89.19 70 PRO A C 1
ATOM 495 O O . PRO A 1 70 ? 8.188 6.990 -1.522 1.00 89.19 70 PRO A O 1
ATOM 498 N N . VAL A 1 71 ? 8.717 6.096 -3.515 1.00 89.81 71 VAL A N 1
ATOM 499 C CA . VAL A 1 71 ? 8.177 4.745 -3.248 1.00 89.81 71 VAL A CA 1
ATOM 500 C C . VAL A 1 71 ? 8.824 4.100 -2.018 1.00 89.81 71 VAL A C 1
ATOM 502 O O . VAL A 1 71 ? 8.141 3.437 -1.235 1.00 89.81 71 VAL A O 1
ATOM 505 N N . ASP A 1 72 ? 10.111 4.352 -1.782 1.00 90.44 72 ASP A N 1
ATOM 506 C CA . ASP A 1 72 ? 10.806 3.848 -0.594 1.00 90.44 72 ASP A CA 1
ATOM 507 C C . ASP A 1 72 ? 10.219 4.430 0.699 1.00 90.44 72 ASP A C 1
ATOM 509 O O . ASP A 1 72 ? 10.033 3.712 1.681 1.00 90.44 72 ASP A O 1
ATOM 513 N N . GLY A 1 73 ? 9.833 5.712 0.690 1.00 93.19 73 GLY A N 1
ATOM 514 C CA . GLY A 1 73 ? 9.170 6.350 1.828 1.00 93.19 73 GLY A CA 1
ATOM 515 C C . GLY A 1 73 ? 7.800 5.733 2.122 1.00 93.19 73 GLY A C 1
ATOM 516 O O . GLY A 1 73 ? 7.469 5.480 3.280 1.00 93.19 73 GLY A O 1
ATOM 517 N N . LEU A 1 74 ? 7.027 5.414 1.077 1.00 94.06 74 LEU A N 1
ATOM 518 C CA . LEU A 1 74 ? 5.755 4.695 1.222 1.00 94.06 74 LEU A CA 1
ATOM 519 C C . LEU A 1 74 ? 5.966 3.279 1.771 1.00 94.06 74 LEU A C 1
ATOM 521 O O . LEU A 1 74 ? 5.210 2.842 2.635 1.00 94.06 74 LEU A O 1
ATOM 525 N N . THR A 1 75 ? 7.022 2.591 1.333 1.00 94.44 75 THR A N 1
ATOM 526 C CA . THR A 1 75 ? 7.392 1.257 1.831 1.00 94.44 75 THR A CA 1
ATOM 527 C C . THR A 1 75 ? 7.691 1.277 3.329 1.00 94.44 75 THR A C 1
ATOM 529 O O . THR A 1 75 ? 7.205 0.416 4.065 1.00 94.44 75 THR A O 1
ATOM 532 N N . GLN A 1 76 ? 8.438 2.277 3.808 1.00 95.75 76 GLN A N 1
ATOM 533 C CA . GLN A 1 76 ? 8.709 2.436 5.241 1.00 95.75 76 GLN A CA 1
ATOM 534 C C . GLN A 1 76 ? 7.422 2.696 6.032 1.00 95.75 76 GLN A C 1
ATOM 536 O O . GLN A 1 76 ? 7.192 2.067 7.061 1.00 95.75 76 GLN A O 1
ATOM 541 N N . LEU A 1 77 ? 6.541 3.559 5.520 1.00 96.31 77 LEU A N 1
ATOM 542 C CA . LEU A 1 77 ? 5.270 3.894 6.167 1.00 96.31 77 LEU A CA 1
ATOM 543 C C . LEU A 1 77 ? 4.344 2.666 6.284 1.00 96.31 77 LEU A C 1
ATOM 545 O O . LEU A 1 77 ? 3.798 2.405 7.355 1.00 96.31 77 LEU A O 1
ATOM 549 N N . VAL A 1 78 ? 4.229 1.868 5.217 1.00 96.38 78 VAL A N 1
ATOM 550 C CA . VAL A 1 78 ? 3.497 0.586 5.214 1.00 96.38 78 VAL A CA 1
ATOM 551 C C . VAL A 1 78 ? 4.102 -0.397 6.219 1.00 96.38 78 VAL A C 1
ATOM 553 O O . VAL A 1 78 ? 3.373 -1.023 6.986 1.00 96.38 78 VAL A O 1
ATOM 556 N N . SER A 1 79 ? 5.432 -0.514 6.242 1.00 97.12 79 SER A N 1
ATOM 557 C CA . SER A 1 79 ? 6.144 -1.438 7.134 1.00 97.12 79 SER A CA 1
ATOM 558 C C . SER A 1 79 ? 5.914 -1.105 8.609 1.00 97.12 79 SER A C 1
ATOM 560 O O . SER A 1 79 ? 5.663 -2.006 9.410 1.00 97.12 79 SER A O 1
ATOM 562 N N . VAL A 1 80 ? 5.944 0.183 8.968 1.00 97.81 80 VAL A N 1
ATOM 563 C CA . VAL A 1 80 ? 5.667 0.641 10.338 1.00 97.81 80 VAL A CA 1
ATOM 564 C C . VAL A 1 80 ? 4.219 0.357 10.734 1.00 97.81 80 VAL A C 1
ATOM 566 O O . VAL A 1 80 ? 3.986 -0.172 11.817 1.00 97.81 80 VAL A O 1
ATOM 569 N N . GLU A 1 81 ? 3.243 0.648 9.872 1.00 96.94 81 GLU A N 1
ATOM 570 C CA . GLU A 1 81 ? 1.829 0.374 10.168 1.00 96.94 81 GLU A CA 1
ATOM 571 C C . GLU A 1 81 ? 1.563 -1.132 10.354 1.00 96.94 81 GLU A C 1
ATOM 573 O O . GLU A 1 81 ? 0.866 -1.528 11.290 1.00 96.94 81 GLU A O 1
ATOM 578 N N . LEU A 1 82 ? 2.164 -1.992 9.523 1.00 97.06 82 LEU A N 1
ATOM 579 C CA . LEU A 1 82 ? 2.081 -3.448 9.687 1.00 97.06 82 LEU A CA 1
ATOM 580 C C . LEU A 1 82 ? 2.697 -3.916 11.009 1.00 97.06 82 LEU A C 1
ATOM 582 O O . LEU A 1 82 ? 2.118 -4.759 11.697 1.00 97.06 82 LEU A O 1
ATOM 586 N N . TRP A 1 83 ? 3.854 -3.363 11.378 1.00 97.38 83 TRP A N 1
ATOM 587 C CA . TRP A 1 83 ? 4.497 -3.674 12.650 1.00 97.38 83 TRP A CA 1
ATOM 588 C C . TRP A 1 83 ? 3.630 -3.254 13.845 1.00 97.38 83 TRP A C 1
ATOM 590 O O . TRP A 1 83 ? 3.434 -4.054 14.758 1.00 97.38 83 TRP A O 1
ATOM 600 N N . LEU A 1 84 ? 3.044 -2.052 13.810 1.00 95.94 84 LEU A N 1
ATOM 601 C CA . LEU A 1 84 ? 2.136 -1.562 14.853 1.00 95.94 84 LEU A CA 1
ATOM 602 C C . LEU A 1 84 ? 0.900 -2.453 15.003 1.00 95.94 84 LEU A C 1
ATOM 604 O O . LEU A 1 84 ? 0.537 -2.811 16.121 1.00 95.94 84 LEU A O 1
ATOM 608 N N . ARG A 1 85 ? 0.288 -2.870 13.890 1.00 93.75 85 ARG A N 1
ATOM 609 C CA . ARG A 1 85 ? -0.861 -3.786 13.913 1.00 93.75 85 ARG A CA 1
ATOM 610 C C . ARG A 1 85 ? -0.522 -5.133 14.533 1.00 93.75 85 ARG A C 1
ATOM 612 O O . ARG A 1 85 ? -1.327 -5.654 15.292 1.00 93.75 85 ARG A O 1
ATOM 619 N N . ARG A 1 86 ? 0.663 -5.671 14.234 1.00 95.19 86 ARG A N 1
ATOM 620 C CA . ARG A 1 86 ? 1.145 -6.923 14.830 1.00 95.19 86 ARG A CA 1
ATOM 621 C C . ARG A 1 86 ? 1.466 -6.780 16.318 1.00 95.19 86 ARG A C 1
ATOM 623 O O . ARG A 1 86 ? 1.353 -7.752 17.049 1.00 95.19 86 ARG A O 1
ATOM 630 N N . LEU A 1 87 ? 1.913 -5.607 16.760 1.00 95.69 87 LEU A N 1
ATOM 631 C CA . LEU A 1 87 ? 2.208 -5.354 18.171 1.00 95.69 87 LEU A CA 1
ATOM 632 C C . LEU A 1 87 ? 0.934 -5.170 19.010 1.00 95.69 87 LEU A C 1
ATOM 634 O O . LEU A 1 87 ? 0.937 -5.467 20.200 1.00 95.69 87 LEU A O 1
ATOM 638 N N . ALA A 1 88 ? -0.135 -4.658 18.400 1.00 87.00 88 ALA A N 1
ATOM 639 C CA . ALA A 1 88 ? -1.419 -4.427 19.058 1.00 87.00 88 ALA A CA 1
ATOM 640 C C . ALA A 1 88 ? -2.313 -5.684 19.160 1.00 87.00 88 ALA A C 1
ATOM 642 O O . ALA A 1 88 ? -3.389 -5.601 19.754 1.00 87.00 88 ALA A O 1
ATOM 643 N N . THR A 1 89 ? -1.891 -6.811 18.576 1.00 71.38 89 THR A N 1
ATOM 644 C CA . THR A 1 89 ? -2.516 -8.144 18.691 1.00 71.38 89 THR A CA 1
ATOM 645 C C . THR A 1 89 ? -1.761 -9.025 19.667 1.00 71.38 89 THR A C 1
ATOM 647 O O . THR A 1 89 ? -2.428 -9.677 20.496 1.00 71.38 89 THR A O 1
#